Protein AF-A0AAP3CPW3-F1 (afdb_monomer)

Sequence (73 aa):
RYGNEVLAGGSKYEQSKAFLEWASLYDNAGMEVRSKALHEHWMEDLSCPVLKIEGDHSVNERVDRVLDYLNSN

Organism: Bacillus mojavensis (NCBI:txid72360)

Secondary structure (DSSP, 8-state):
--GGGGSTTSTTHHHHHHHHHHHHTTTT--TTSS-HHHHHHHHHT-SS------SS--HHHHHHHHHHHHHH-

Solvent-accessible surface area (backbone atoms only — not comparable to full-atom values): 4591 Å² total; per-residue (Å²): 142,61,74,69,32,52,35,90,94,26,94,37,18,68,64,48,50,54,47,50,58,59,56,69,36,24,84,78,40,51,76,90,49,92,12,49,52,35,52,55,58,57,58,71,74,49,94,59,94,81,87,87,86,84,79,96,65,57,70,66,61,53,50,50,53,52,53,54,52,63,75,76,106

Structure (mmCIF, N/CA/C/O backbone):
data_AF-A0AAP3CPW3-F1
#
_entry.id   AF-A0AAP3CPW3-F1
#
loop_
_atom_site.group_PDB
_atom_site.id
_atom_site.type_symbol
_atom_site.label_atom_id
_atom_site.label_alt_id
_atom_site.label_comp_id
_atom_site.label_asym_id
_atom_site.label_entity_id
_atom_site.label_seq_id
_atom_site.pdbx_PDB_ins_code
_atom_site.Cartn_x
_atom_site.Cartn_y
_atom_site.Cartn_z
_atom_site.occupancy
_atom_site.B_iso_or_equiv
_atom_site.auth_seq_id
_atom_site.auth_comp_id
_atom_site.auth_asym_id
_atom_site.auth_atom_id
_atom_site.pdbx_PDB_model_num
ATOM 1 N N . ARG A 1 1 ? 17.045 2.157 -7.253 1.00 72.38 1 ARG A N 1
A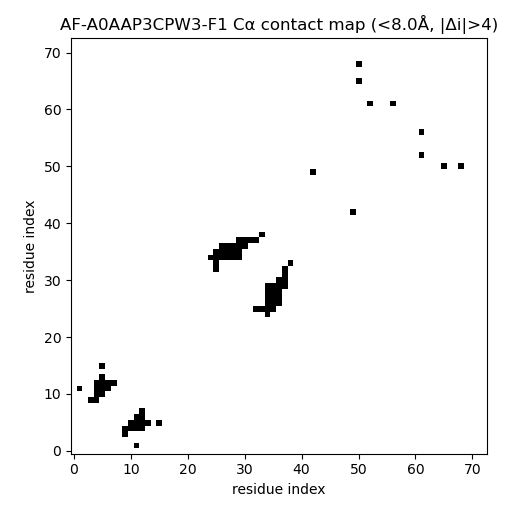TOM 2 C CA . ARG A 1 1 ? 17.369 0.712 -7.141 1.00 72.38 1 ARG A CA 1
ATOM 3 C C . ARG A 1 1 ? 17.963 0.136 -8.432 1.00 72.38 1 ARG A C 1
ATOM 5 O O . ARG A 1 1 ? 18.964 -0.542 -8.299 1.00 72.38 1 ARG A O 1
ATOM 12 N N . TYR A 1 2 ? 17.413 0.417 -9.628 1.00 89.94 2 TYR A N 1
ATOM 13 C CA . TYR A 1 2 ? 17.904 -0.168 -10.902 1.00 89.94 2 TYR A CA 1
ATOM 14 C C . TYR A 1 2 ? 18.258 0.842 -12.021 1.00 89.94 2 TYR A C 1
ATOM 16 O O . TYR A 1 2 ? 18.822 0.457 -13.036 1.00 89.94 2 TYR A O 1
ATOM 24 N N . GLY A 1 3 ? 17.984 2.140 -11.835 1.00 93.88 3 GLY A N 1
ATOM 25 C CA . GLY A 1 3 ? 18.482 3.213 -12.712 1.00 93.88 3 GLY A CA 1
ATOM 26 C C . GLY A 1 3 ? 18.214 2.978 -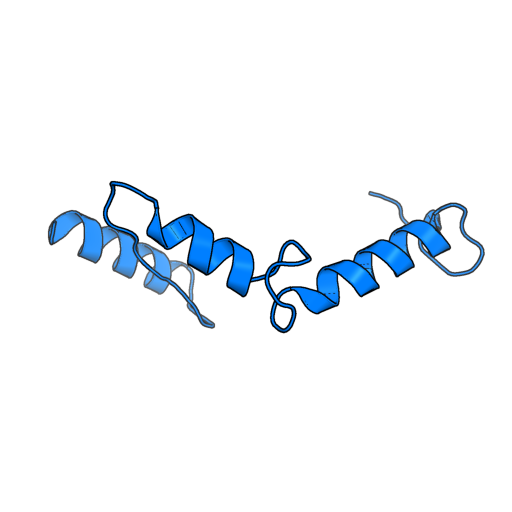14.203 1.00 93.88 3 GLY A C 1
ATOM 27 O O . GLY A 1 3 ? 17.112 2.604 -14.584 1.00 93.88 3 GLY A O 1
ATOM 28 N N . ASN A 1 4 ? 19.234 3.169 -15.038 1.00 96.12 4 ASN A N 1
ATOM 29 C CA . ASN A 1 4 ? 19.111 3.023 -16.491 1.00 96.12 4 ASN A CA 1
ATOM 30 C C . ASN A 1 4 ? 18.903 1.570 -16.955 1.00 96.12 4 ASN A C 1
ATOM 32 O O . ASN A 1 4 ? 18.510 1.361 -18.097 1.00 96.12 4 ASN A O 1
ATOM 36 N N . GLU A 1 5 ? 19.124 0.563 -16.101 1.00 96.88 5 GLU A N 1
ATOM 37 C CA . GLU A 1 5 ? 18.947 -0.846 -16.483 1.00 96.88 5 GLU A CA 1
ATOM 38 C C . GLU A 1 5 ? 17.488 -1.196 -16.800 1.00 96.88 5 GLU A C 1
ATOM 40 O O . GLU A 1 5 ? 17.238 -2.185 -17.487 1.00 96.88 5 GLU A O 1
ATOM 45 N N . VAL A 1 6 ? 16.530 -0.407 -16.298 1.00 96.88 6 VAL A N 1
ATOM 46 C CA . VAL A 1 6 ? 15.092 -0.605 -16.551 1.00 96.88 6 VAL A CA 1
ATOM 47 C C . VAL A 1 6 ? 14.581 0.169 -17.762 1.00 96.88 6 VAL A C 1
ATOM 49 O O . VAL A 1 6 ? 13.404 0.059 -18.086 1.00 96.88 6 VAL A O 1
ATOM 52 N N . LEU A 1 7 ? 15.427 0.975 -18.408 1.00 96.06 7 LEU A N 1
ATOM 53 C CA . LEU A 1 7 ? 15.079 1.696 -19.632 1.00 96.06 7 LEU A CA 1
ATOM 54 C C . LEU A 1 7 ? 15.269 0.795 -20.855 1.00 96.06 7 LEU A C 1
ATOM 56 O O . LEU A 1 7 ? 15.951 -0.225 -20.779 1.00 96.06 7 LEU A O 1
ATOM 60 N N . ALA A 1 8 ? 14.682 1.178 -21.991 1.00 95.31 8 ALA A N 1
ATOM 61 C CA . ALA A 1 8 ? 14.816 0.432 -23.240 1.00 95.31 8 ALA A CA 1
ATOM 62 C C . ALA A 1 8 ? 1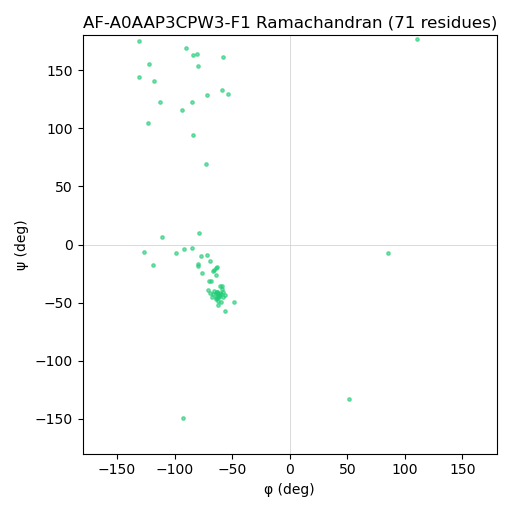6.299 0.204 -23.596 1.00 95.31 8 ALA A C 1
ATOM 64 O O . ALA A 1 8 ? 17.102 1.136 -23.575 1.00 95.31 8 ALA A O 1
ATOM 65 N N . GLY A 1 9 ? 16.655 -1.049 -23.898 1.00 94.88 9 GLY A N 1
ATOM 66 C CA . GLY A 1 9 ? 18.041 -1.480 -24.131 1.00 94.88 9 GLY A CA 1
ATOM 67 C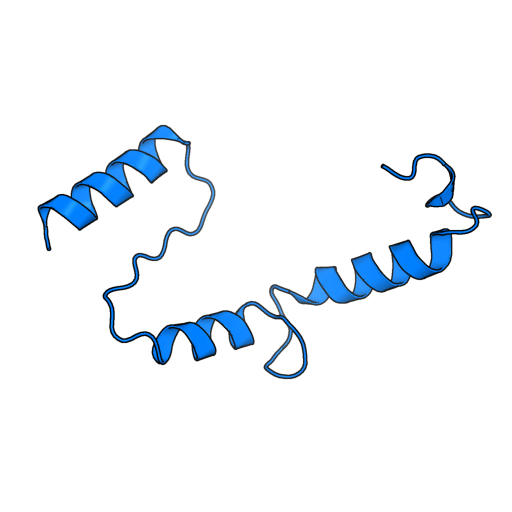 C . GLY A 1 9 ? 18.822 -1.858 -22.863 1.00 94.88 9 GLY A C 1
ATOM 68 O O . GLY A 1 9 ? 19.925 -2.390 -22.965 1.00 94.88 9 GLY A O 1
ATOM 69 N N . GLY A 1 10 ? 18.261 -1.627 -21.675 1.00 97.06 10 GLY A N 1
ATOM 70 C CA . GLY A 1 10 ? 18.815 -2.078 -20.403 1.00 97.06 10 GLY A CA 1
ATOM 71 C C . GLY A 1 10 ? 18.527 -3.556 -20.117 1.00 97.06 10 GLY A C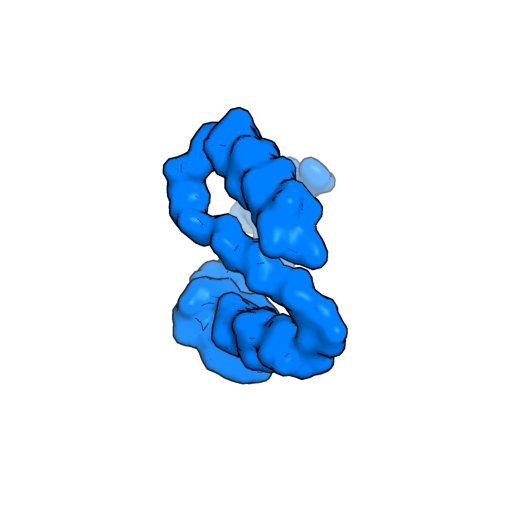 1
ATOM 72 O O . GLY A 1 10 ? 17.525 -4.122 -20.557 1.00 97.06 10 GLY A O 1
ATOM 73 N N . SER A 1 11 ? 19.398 -4.188 -19.326 1.00 97.38 11 SER A N 1
ATOM 74 C CA . SER A 1 11 ? 19.337 -5.622 -18.989 1.00 97.38 11 SER A CA 1
ATOM 75 C C . SER A 1 11 ? 18.078 -6.038 -18.215 1.00 97.38 11 SER A C 1
ATOM 77 O O . SER A 1 11 ? 17.737 -7.219 -18.181 1.00 97.38 11 SER A O 1
ATOM 79 N N . LYS A 1 12 ? 17.384 -5.084 -17.583 1.00 96.44 12 LYS A N 1
ATOM 80 C CA . LYS A 1 12 ? 16.186 -5.308 -16.760 1.00 96.44 12 LYS A CA 1
ATOM 81 C C . LYS A 1 12 ? 14.915 -4.755 -17.391 1.00 96.44 12 LYS A C 1
ATOM 83 O O . LYS A 1 12 ? 13.874 -4.786 -16.735 1.00 96.44 12 LYS A O 1
ATOM 88 N N . TYR A 1 13 ? 14.978 -4.260 -18.625 1.00 97.38 13 TYR A N 1
ATOM 89 C CA . TYR A 1 13 ? 13.845 -3.625 -19.290 1.00 97.38 13 TYR A CA 1
ATOM 90 C C . TYR A 1 13 ? 12.620 -4.544 -19.345 1.00 97.38 13 TYR A C 1
ATOM 92 O O . TYR A 1 13 ? 11.589 -4.218 -18.765 1.00 97.38 13 TYR A O 1
ATOM 100 N N . GLU A 1 14 ? 12.759 -5.732 -19.940 1.00 98.00 14 GLU A N 1
ATOM 101 C CA . GLU A 1 14 ? 11.633 -6.660 -20.129 1.00 98.00 14 GLU A CA 1
ATOM 102 C C . GLU A 1 14 ? 11.042 -7.147 -18.803 1.00 98.00 14 GLU A C 1
ATOM 104 O O . GLU A 1 14 ? 9.827 -7.172 -18.634 1.00 98.00 14 GLU A O 1
ATOM 109 N N . GLN A 1 15 ? 11.887 -7.458 -17.814 1.00 97.00 15 GLN A N 1
ATOM 110 C CA . GLN A 1 15 ? 11.413 -7.853 -16.485 1.00 97.00 15 GLN A CA 1
ATOM 111 C C . GLN A 1 15 ? 10.637 -6.719 -15.803 1.00 97.00 15 GLN A C 1
ATOM 113 O O . GLN A 1 15 ? 9.618 -6.960 -15.159 1.00 97.00 15 GLN A O 1
ATOM 118 N N . SER A 1 16 ? 11.117 -5.482 -15.938 1.00 96.56 16 SER A N 1
ATOM 119 C CA . SER A 1 16 ? 10.480 -4.314 -15.325 1.00 96.56 16 SER A CA 1
ATOM 120 C C . SER A 1 16 ? 9.165 -3.977 -16.017 1.00 96.56 16 SER A C 1
ATOM 122 O O . SER A 1 16 ? 8.184 -3.668 -15.348 1.00 96.56 16 SER A O 1
ATOM 124 N N . LYS A 1 17 ? 9.125 -4.096 -17.347 1.00 97.00 17 LYS A N 1
ATOM 125 C CA . LYS A 1 17 ? 7.916 -3.927 -18.149 1.00 97.00 17 LYS A CA 1
ATOM 126 C C . LYS A 1 17 ? 6.860 -4.970 -17.786 1.00 97.00 17 LYS A C 1
ATOM 128 O O . LYS A 1 17 ? 5.756 -4.586 -17.423 1.00 97.00 17 LYS A O 1
ATOM 133 N N . ALA A 1 18 ? 7.220 -6.254 -17.782 1.00 97.06 18 ALA A N 1
ATOM 134 C CA . ALA A 1 18 ? 6.306 -7.333 -17.407 1.00 97.06 18 ALA A CA 1
ATOM 135 C C . ALA A 1 18 ? 5.774 -7.166 -15.973 1.00 97.06 18 ALA A C 1
ATOM 137 O O . ALA A 1 18 ? 4.599 -7.408 -15.708 1.00 97.06 18 ALA A O 1
ATOM 138 N N . PHE A 1 19 ? 6.620 -6.702 -15.044 1.00 95.38 19 PHE A N 1
ATOM 139 C CA . PHE A 1 19 ? 6.186 -6.375 -13.687 1.00 95.38 19 PHE A CA 1
ATOM 140 C C . PHE A 1 19 ? 5.167 -5.230 -13.660 1.00 95.38 19 PHE A C 1
ATOM 142 O O . PHE A 1 19 ? 4.165 -5.346 -12.963 1.00 95.38 19 PHE A O 1
ATOM 149 N N . LEU A 1 20 ? 5.402 -4.140 -14.398 1.00 95.75 20 LEU A N 1
ATOM 150 C CA . LEU A 1 20 ? 4.470 -3.010 -14.459 1.00 95.75 20 LEU A CA 1
ATOM 151 C C . LEU A 1 20 ? 3.143 -3.396 -15.118 1.00 95.75 20 LEU A C 1
ATOM 153 O O . LEU A 1 20 ? 2.093 -3.000 -14.623 1.00 95.75 20 LEU A O 1
ATOM 157 N N . GLU A 1 21 ? 3.180 -4.195 -16.185 1.00 96.81 21 GLU A N 1
ATOM 158 C CA . GLU A 1 21 ? 1.980 -4.735 -16.834 1.00 96.81 21 GLU A CA 1
ATOM 159 C C . GLU A 1 21 ? 1.173 -5.580 -15.848 1.00 96.81 21 GLU A C 1
ATOM 161 O O . GLU A 1 21 ? -0.010 -5.322 -15.645 1.00 96.81 21 GLU A O 1
ATOM 166 N N . TRP A 1 22 ? 1.823 -6.511 -15.150 1.00 96.81 22 TRP A N 1
ATOM 167 C CA . TRP A 1 22 ? 1.176 -7.318 -14.119 1.00 96.81 22 TRP A CA 1
ATOM 168 C C . TRP A 1 22 ? 0.643 -6.472 -12.950 1.00 96.81 22 TRP A C 1
ATOM 170 O O . TRP A 1 22 ? -0.484 -6.679 -12.511 1.00 96.81 22 TRP A O 1
ATOM 180 N N . ALA A 1 23 ? 1.405 -5.485 -12.469 1.00 96.69 23 ALA A N 1
ATOM 181 C CA . ALA A 1 23 ? 0.996 -4.615 -11.366 1.00 96.69 23 ALA A CA 1
ATOM 182 C C . ALA A 1 23 ? -0.167 -3.684 -11.745 1.00 96.69 23 ALA A C 1
ATOM 184 O O . ALA A 1 23 ? -1.002 -3.376 -10.898 1.00 96.69 23 ALA A O 1
ATOM 185 N N . SER A 1 24 ? -0.263 -3.265 -13.012 1.00 97.19 24 SER A N 1
ATOM 186 C CA . SER A 1 24 ? -1.363 -2.421 -13.507 1.00 97.19 24 SER A CA 1
ATOM 187 C C . SER A 1 24 ? -2.732 -3.104 -13.440 1.00 97.19 24 SER A C 1
ATOM 189 O O . SER A 1 24 ? -3.763 -2.435 -13.416 1.00 97.19 24 SER A O 1
ATOM 191 N N . LEU A 1 25 ? -2.746 -4.437 -13.360 1.00 97.62 25 LEU A N 1
ATOM 192 C CA . LEU A 1 25 ? -3.960 -5.234 -13.237 1.00 97.62 25 LEU A CA 1
ATOM 193 C C . LEU A 1 25 ? -4.553 -5.212 -11.822 1.00 97.62 25 LEU A C 1
ATOM 195 O O . LEU A 1 25 ? -5.674 -5.683 -11.650 1.00 97.62 25 LEU A O 1
ATOM 199 N N . TYR A 1 26 ? -3.838 -4.673 -10.827 1.00 97.50 26 TYR A N 1
ATOM 200 C CA . TYR A 1 26 ? -4.213 -4.753 -9.413 1.00 97.50 26 TYR A CA 1
ATOM 201 C C . TYR A 1 26 ? -5.676 -4.371 -9.146 1.00 97.50 26 TYR A C 1
ATOM 203 O O . TYR A 1 26 ? -6.393 -5.142 -8.513 1.00 97.50 26 TYR A O 1
ATOM 211 N N . ASP A 1 27 ? -6.139 -3.232 -9.663 1.00 95.81 27 ASP A N 1
ATOM 212 C CA . ASP A 1 27 ? -7.484 -2.724 -9.361 1.00 95.81 27 ASP A CA 1
ATOM 213 C C . ASP A 1 27 ? -8.612 -3.454 -10.107 1.00 95.81 27 ASP A C 1
ATOM 215 O O . ASP A 1 27 ? -9.751 -3.430 -9.648 1.00 95.81 27 ASP A O 1
ATOM 219 N N . ASN A 1 28 ? -8.321 -4.079 -11.256 1.00 96.62 28 ASN A N 1
ATOM 220 C CA . ASN A 1 28 ? -9.349 -4.525 -12.211 1.00 96.62 28 ASN A CA 1
ATOM 221 C C . ASN A 1 28 ? -9.388 -6.039 -12.456 1.00 96.62 28 ASN A C 1
ATOM 223 O O . ASN A 1 28 ? -10.367 -6.537 -13.008 1.00 96.62 28 ASN A O 1
ATOM 227 N N . ALA A 1 29 ? -8.328 -6.770 -12.115 1.00 97.38 29 ALA A N 1
ATOM 228 C CA . ALA A 1 29 ? -8.27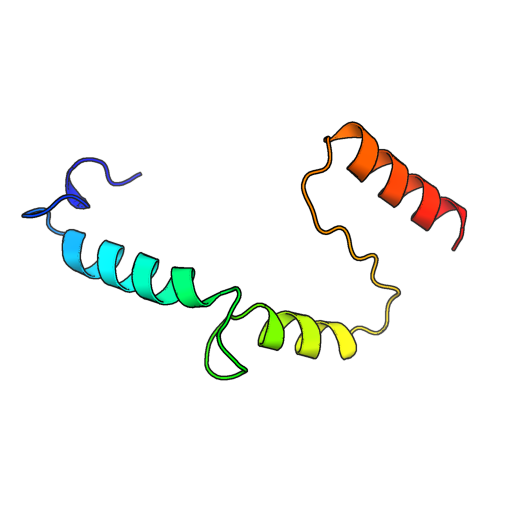8 -8.214 -12.306 1.00 97.38 29 ALA A CA 1
ATOM 229 C C . ALA A 1 29 ? -9.016 -8.982 -11.199 1.00 97.38 29 ALA A C 1
ATOM 231 O O . ALA A 1 29 ? -9.323 -8.442 -10.135 1.00 97.38 29 ALA A O 1
ATOM 232 N N . GLY A 1 30 ? -9.305 -10.255 -11.464 1.00 96.50 30 GLY A N 1
ATOM 233 C CA . GLY A 1 30 ? -10.028 -11.144 -10.563 1.00 96.50 30 GLY A CA 1
ATOM 234 C C . GLY A 1 30 ? -9.100 -11.957 -9.661 1.00 96.50 30 GLY A C 1
ATOM 235 O O . GLY A 1 30 ? -8.010 -11.525 -9.286 1.00 96.50 30 GLY A O 1
ATOM 236 N N . MET A 1 31 ? -9.545 -13.157 -9.297 1.00 96.12 31 MET A N 1
ATOM 237 C CA . MET A 1 31 ? -8.865 -14.058 -8.355 1.00 96.12 31 MET A CA 1
ATOM 238 C C . MET A 1 31 ? -7.580 -14.698 -8.914 1.00 96.12 31 MET A C 1
ATOM 240 O O . MET A 1 31 ? -6.849 -15.365 -8.187 1.00 96.12 31 MET A O 1
ATOM 244 N N . GLU A 1 32 ? -7.309 -14.533 -10.208 1.00 94.81 32 GLU A N 1
ATOM 245 C CA . GLU A 1 32 ? -6.207 -15.163 -10.940 1.00 94.81 32 GLU A CA 1
ATOM 246 C C . GLU A 1 32 ? -4.839 -14.491 -10.741 1.00 94.81 32 GLU A C 1
ATOM 248 O O . GLU A 1 32 ? -3.800 -15.092 -11.024 1.00 94.81 32 GLU A O 1
ATOM 253 N N . VAL A 1 33 ? -4.817 -13.257 -10.238 1.00 94.06 33 VAL A N 1
ATOM 254 C CA . VAL A 1 33 ? -3.595 -12.512 -9.899 1.00 94.06 33 VAL A CA 1
ATOM 255 C C . VAL A 1 33 ? -3.710 -11.916 -8.500 1.00 94.06 33 VAL A C 1
ATOM 257 O O . VAL A 1 33 ? -4.759 -11.979 -7.867 1.00 94.06 33 VAL A O 1
ATOM 260 N N . ARG A 1 34 ? -2.630 -11.297 -8.005 1.00 95.56 34 ARG A N 1
ATOM 261 C CA . ARG A 1 34 ? -2.663 -10.509 -6.761 1.00 95.56 34 ARG A CA 1
ATOM 262 C C . ARG A 1 34 ? -3.395 -9.186 -6.987 1.00 95.56 34 ARG A C 1
ATOM 264 O O . ARG A 1 34 ? -2.761 -8.139 -7.039 1.00 95.56 34 ARG A O 1
ATOM 271 N N . SER A 1 35 ? -4.702 -9.267 -7.189 1.00 97.94 35 SER A N 1
ATOM 272 C CA . SER A 1 35 ? -5.607 -8.139 -7.383 1.00 97.94 35 SER A CA 1
ATOM 273 C C . SER A 1 35 ? -6.190 -7.645 -6.060 1.00 97.94 35 SER A C 1
ATOM 275 O O . SER A 1 35 ? -6.118 -8.318 -5.026 1.00 97.94 35 SER A O 1
ATOM 277 N N . LYS A 1 36 ? -6.840 -6.483 -6.118 1.00 96.38 36 LYS A N 1
ATOM 278 C CA . LYS A 1 36 ? -7.702 -5.968 -5.058 1.00 96.38 36 LYS A CA 1
ATOM 279 C C . LYS A 1 36 ? -8.814 -6.961 -4.714 1.00 96.38 36 LYS A C 1
ATOM 281 O O . LYS A 1 36 ? -9.027 -7.206 -3.534 1.00 96.38 36 LYS A O 1
ATOM 286 N N . ALA A 1 37 ? -9.454 -7.576 -5.712 1.00 97.56 37 ALA A N 1
ATOM 287 C CA . ALA A 1 37 ? -10.530 -8.547 -5.499 1.00 97.56 37 ALA A CA 1
ATOM 288 C C . ALA A 1 37 ? -10.051 -9.778 -4.711 1.00 97.56 37 ALA A C 1
ATOM 290 O O . ALA A 1 37 ? -10.701 -10.187 -3.750 1.00 97.56 37 ALA A O 1
ATOM 291 N N . LEU A 1 38 ? -8.878 -10.323 -5.059 1.00 97.88 38 LEU A N 1
ATOM 292 C CA . LEU A 1 38 ? -8.277 -11.436 -4.320 1.00 97.88 38 LEU A CA 1
ATOM 293 C C . LEU A 1 38 ? -7.969 -11.050 -2.869 1.00 97.88 38 LEU A C 1
ATOM 295 O O . LEU A 1 38 ? -8.220 -11.834 -1.955 1.00 97.88 38 LEU A O 1
ATOM 299 N N . HIS A 1 39 ? -7.421 -9.853 -2.650 1.00 96.94 39 HIS A N 1
ATOM 300 C CA . HIS A 1 39 ? -7.128 -9.369 -1.303 1.00 96.94 39 HIS A CA 1
ATOM 301 C C . HIS A 1 39 ? -8.395 -9.116 -0.483 1.00 96.94 39 HIS A C 1
ATOM 303 O O . HIS A 1 39 ? -8.423 -9.481 0.687 1.00 96.94 39 HIS A O 1
ATOM 309 N N . GLU A 1 40 ? -9.429 -8.506 -1.069 1.00 96.12 40 GLU A N 1
ATOM 310 C CA . GLU A 1 40 ? -10.708 -8.268 -0.392 1.00 96.12 40 GLU A CA 1
ATOM 311 C C . GLU A 1 40 ? -11.371 -9.589 0.001 1.00 96.12 40 GLU A C 1
ATOM 313 O O . GLU A 1 40 ? -11.758 -9.720 1.156 1.00 96.12 40 GLU A O 1
ATOM 318 N N . HIS A 1 41 ? -11.370 -10.595 -0.879 1.00 96.94 41 HIS A N 1
ATOM 319 C CA . HIS A 1 41 ? -11.868 -11.930 -0.541 1.00 96.94 41 HIS A CA 1
ATOM 320 C C . HIS A 1 41 ? -11.076 -12.586 0.598 1.00 96.94 41 HIS A C 1
ATOM 322 O O . HIS A 1 41 ? -11.656 -13.098 1.544 1.00 96.94 41 HIS A O 1
ATOM 328 N N . TRP A 1 42 ? -9.7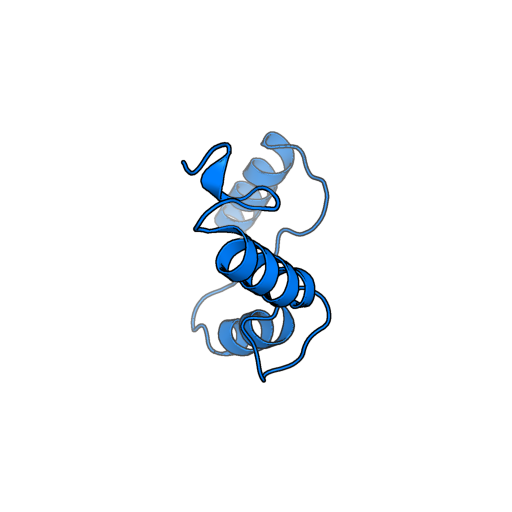42 -12.524 0.563 1.00 96.56 42 TRP A N 1
ATOM 329 C CA . TRP A 1 42 ? -8.918 -13.043 1.660 1.00 96.56 42 TRP A CA 1
ATOM 330 C C . TRP A 1 42 ? -9.190 -12.330 2.998 1.00 96.56 42 TRP A C 1
ATOM 332 O O . TRP A 1 42 ? -9.144 -12.961 4.052 1.00 96.56 42 TRP A O 1
ATOM 342 N N . MET A 1 43 ? -9.478 -11.022 2.978 1.00 96.94 43 MET A N 1
ATOM 343 C CA . MET A 1 43 ? -9.793 -10.267 4.195 1.00 96.94 43 MET A CA 1
ATOM 344 C C . MET A 1 43 ? -11.115 -10.703 4.845 1.00 96.94 43 MET A C 1
ATOM 346 O O . MET A 1 43 ? -11.265 -10.506 6.049 1.00 96.94 43 MET A O 1
ATOM 350 N N . GLU A 1 44 ? -12.042 -11.310 4.095 1.00 96.00 44 GLU A N 1
ATOM 351 C CA . GLU A 1 44 ? -13.304 -11.851 4.630 1.00 96.00 44 GLU A CA 1
ATOM 352 C C . GLU A 1 44 ? -13.070 -13.008 5.616 1.00 96.00 44 GLU A C 1
ATOM 354 O O . GLU A 1 44 ? -13.869 -13.206 6.529 1.00 96.00 44 GLU A O 1
ATOM 359 N N . ASP A 1 45 ? -11.949 -13.726 5.483 1.00 96.62 45 ASP A N 1
ATOM 360 C CA . ASP A 1 45 ? -11.588 -14.858 6.345 1.00 96.62 45 ASP A CA 1
ATOM 361 C C . ASP A 1 45 ? -10.881 -14.434 7.649 1.00 96.62 45 ASP A C 1
ATOM 363 O O . ASP A 1 45 ? -10.549 -15.275 8.494 1.00 96.62 45 ASP A O 1
ATOM 367 N N . LEU A 1 46 ? -10.613 -13.137 7.841 1.00 97.12 46 LEU A N 1
ATOM 368 C CA . LEU A 1 46 ? -9.959 -12.645 9.051 1.00 97.12 46 LEU A CA 1
ATOM 369 C C . LEU A 1 46 ? -10.915 -12.706 10.248 1.00 97.12 46 LEU A C 1
ATOM 371 O O . LEU A 1 46 ? -12.011 -12.157 10.240 1.00 97.12 46 LEU A O 1
ATOM 375 N N . SER A 1 47 ? -10.460 -13.315 11.345 1.00 97.06 47 SER A N 1
ATOM 376 C CA . SER A 1 47 ? -11.248 -13.447 12.579 1.00 97.06 47 SER A CA 1
ATOM 377 C C . SER A 1 47 ? -11.279 -12.177 13.438 1.00 97.06 47 SER A C 1
ATOM 379 O O . SER A 1 47 ? -11.669 -12.235 14.605 1.00 97.06 47 SER A O 1
ATOM 381 N N . CYS A 1 48 ? -10.787 -11.053 12.920 1.00 94.56 48 CYS A N 1
ATOM 382 C CA . CYS A 1 48 ? -10.710 -9.785 13.629 1.00 94.56 48 CYS A CA 1
ATOM 383 C C . CYS A 1 48 ? -11.461 -8.686 12.868 1.00 94.56 48 CYS A C 1
ATOM 385 O O . CYS A 1 48 ? -11.611 -8.767 11.649 1.00 94.56 48 CYS A O 1
ATOM 387 N N . PRO A 1 49 ? -11.917 -7.637 13.570 1.00 94.44 49 PRO A N 1
ATOM 388 C CA . PRO A 1 49 ? -12.487 -6.469 12.918 1.00 94.44 49 PRO A CA 1
ATOM 389 C C . PRO A 1 49 ? -11.481 -5.818 11.947 1.00 94.44 49 PRO A C 1
ATOM 391 O O . PRO A 1 49 ? -10.321 -5.595 12.300 1.00 94.44 49 PRO A O 1
ATOM 394 N N . VAL A 1 50 ? -11.927 -5.504 10.725 1.00 94.81 50 VAL A N 1
ATOM 395 C CA . VAL A 1 50 ? -11.111 -4.862 9.680 1.00 94.81 50 VAL A CA 1
ATOM 396 C C . VAL A 1 50 ? -11.626 -3.447 9.415 1.00 94.81 50 VAL A C 1
ATOM 398 O O . VAL A 1 50 ? -12.784 -3.254 9.046 1.00 94.81 50 VAL A O 1
ATOM 401 N N . LEU A 1 51 ? -10.754 -2.445 9.566 1.00 95.50 51 LEU A N 1
ATOM 402 C CA . LEU A 1 51 ? -11.036 -1.055 9.201 1.00 95.50 51 LEU A CA 1
ATOM 403 C C . LEU A 1 51 ? -10.552 -0.770 7.774 1.00 95.50 51 LEU A C 1
ATOM 405 O O . LEU A 1 51 ? -9.350 -0.764 7.506 1.00 95.50 51 LEU A O 1
ATOM 409 N N . LYS A 1 52 ? -11.481 -0.467 6.863 1.00 94.88 52 LYS A N 1
ATOM 410 C CA . LYS A 1 52 ? -11.155 -0.044 5.495 1.00 94.88 52 LYS A CA 1
ATOM 411 C C . LYS A 1 52 ? -10.895 1.463 5.438 1.00 94.88 52 LYS A C 1
ATOM 413 O O . LYS A 1 52 ? -11.766 2.267 5.763 1.00 94.88 52 LYS A O 1
ATOM 418 N N . ILE A 1 53 ? -9.711 1.846 4.962 1.00 95.94 53 ILE A N 1
ATOM 419 C CA . ILE A 1 53 ? -9.340 3.237 4.680 1.00 95.94 53 ILE A CA 1
ATOM 420 C C . ILE A 1 53 ? -8.932 3.322 3.209 1.00 95.94 53 ILE A C 1
ATOM 422 O O . ILE A 1 53 ? -7.852 2.879 2.831 1.00 95.94 53 ILE A O 1
ATOM 426 N N . GLU A 1 54 ? -9.809 3.875 2.377 1.00 94.56 54 GLU A N 1
ATOM 427 C CA . GLU A 1 54 ? -9.621 4.004 0.930 1.00 94.56 54 GLU A CA 1
ATOM 428 C C . GLU A 1 54 ? -9.926 5.443 0.495 1.00 94.56 54 GLU A C 1
ATOM 430 O O . GLU A 1 54 ? -10.823 6.074 1.053 1.00 94.56 54 GLU A O 1
ATOM 435 N N . GLY A 1 55 ? -9.183 5.946 -0.494 1.00 93.88 55 GLY A N 1
ATOM 436 C CA . GLY A 1 55 ? -9.304 7.311 -1.009 1.00 93.88 55 GLY A CA 1
ATOM 437 C C . GLY A 1 55 ? -8.105 8.201 -0.678 1.00 93.88 55 GLY A C 1
ATOM 438 O O . GLY A 1 55 ? -7.159 7.791 -0.001 1.00 93.88 55 GLY A O 1
ATOM 439 N N . ASP A 1 56 ? -8.145 9.429 -1.191 1.00 96.06 56 ASP A N 1
ATOM 440 C CA . ASP A 1 56 ? -7.109 10.434 -0.956 1.00 96.06 56 ASP A CA 1
ATOM 441 C C . ASP A 1 56 ? -7.372 11.157 0.369 1.00 96.06 56 ASP A C 1
ATOM 443 O O . ASP A 1 56 ? -8.181 12.081 0.459 1.00 96.06 56 ASP A O 1
ATOM 447 N N . HIS A 1 57 ? -6.729 10.664 1.425 1.00 96.62 57 HIS A N 1
ATOM 448 C CA . HIS A 1 57 ? -6.803 11.225 2.767 1.00 96.62 57 HIS A CA 1
ATOM 449 C C . HIS A 1 57 ? -5.425 11.699 3.214 1.00 96.62 57 HIS A C 1
ATOM 451 O O . HIS A 1 57 ? -4.398 11.025 3.032 1.00 96.62 57 HIS A O 1
ATOM 457 N N . SER A 1 58 ? -5.399 12.838 3.895 1.00 98.06 58 SER A N 1
ATOM 458 C CA . SER A 1 58 ? -4.216 13.297 4.609 1.00 98.06 58 SER A CA 1
ATOM 459 C C . SER A 1 58 ? -3.770 12.258 5.642 1.00 98.06 58 SER A C 1
ATOM 461 O O . SER A 1 58 ? -4.501 11.339 6.021 1.00 98.06 58 SER A O 1
ATOM 463 N N . VAL A 1 59 ? -2.518 12.357 6.083 1.00 97.88 59 VAL A N 1
ATOM 464 C CA . VAL A 1 59 ? -2.010 11.470 7.138 1.00 97.88 59 VAL A CA 1
ATOM 465 C C . VAL A 1 59 ? -2.828 11.64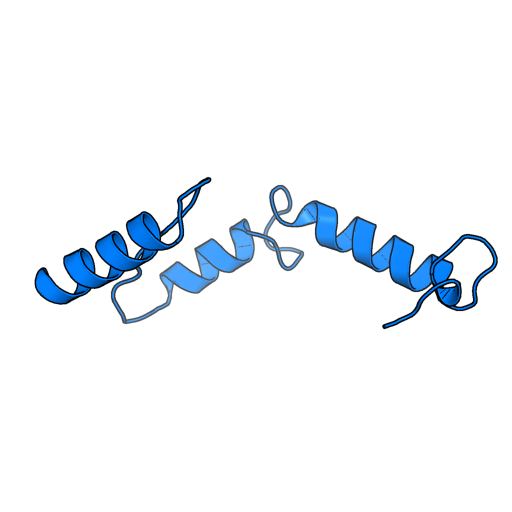0 8.420 1.00 97.88 59 VAL A C 1
ATOM 467 O O . VAL A 1 59 ? -3.193 10.638 9.024 1.00 97.88 59 VAL A O 1
ATOM 470 N N . ASN A 1 60 ? -3.178 12.878 8.782 1.00 98.44 60 ASN A N 1
ATOM 471 C CA . ASN A 1 60 ? -3.947 13.167 9.994 1.00 98.44 60 ASN A CA 1
ATOM 472 C C . ASN A 1 60 ? -5.335 12.517 9.948 1.00 98.44 60 ASN A C 1
ATOM 474 O O . ASN A 1 60 ? -5.663 11.759 10.847 1.00 98.44 60 ASN A O 1
ATOM 478 N N . GLU A 1 61 ? -6.085 12.680 8.852 1.00 98.25 61 GLU A N 1
ATOM 479 C CA . GLU A 1 61 ? -7.407 12.045 8.708 1.00 98.25 61 GLU A CA 1
ATOM 480 C C . GLU A 1 61 ? -7.343 10.515 8.808 1.00 98.25 61 GLU A C 1
ATOM 482 O O . GLU A 1 61 ? -8.250 9.880 9.341 1.00 98.25 61 GLU A O 1
ATOM 487 N N . ARG A 1 62 ? -6.273 9.898 8.290 1.00 98.12 62 ARG A N 1
ATOM 488 C CA . ARG A 1 62 ? -6.077 8.445 8.396 1.00 98.12 62 ARG A CA 1
ATOM 489 C C . ARG A 1 62 ? -5.790 8.016 9.829 1.00 98.12 62 ARG A C 1
ATOM 491 O O . ARG A 1 62 ? -6.316 6.995 10.258 1.00 98.12 62 ARG A O 1
ATOM 498 N N . VAL A 1 63 ? -4.966 8.776 10.547 1.00 98.12 63 VAL A N 1
ATOM 499 C CA . VAL A 1 63 ? -4.655 8.518 11.958 1.00 98.12 63 VAL A CA 1
ATOM 500 C C . VAL A 1 63 ? -5.907 8.672 12.814 1.00 98.12 63 VAL A C 1
ATOM 502 O O . VAL A 1 63 ? -6.207 7.767 13.588 1.00 98.12 63 VAL A O 1
ATOM 505 N N . ASP A 1 64 ? -6.668 9.748 12.619 1.00 98.06 64 ASP A N 1
ATOM 506 C CA . ASP A 1 64 ? -7.900 10.012 13.366 1.00 98.06 64 ASP A CA 1
ATOM 507 C C . ASP A 1 64 ? -8.901 8.864 13.190 1.00 98.06 64 ASP A C 1
ATOM 509 O O . ASP A 1 64 ? -9.387 8.314 14.173 1.00 98.06 64 ASP A O 1
ATOM 513 N N . ARG A 1 65 ? -9.098 8.379 11.956 1.00 97.44 65 ARG A N 1
ATOM 514 C CA . ARG A 1 65 ? -9.952 7.206 11.685 1.00 97.44 65 ARG A CA 1
ATOM 515 C C . ARG A 1 65 ? -9.518 5.948 12.432 1.00 97.44 65 ARG A C 1
ATOM 517 O O . ARG A 1 65 ? -10.369 5.190 12.890 1.00 97.44 65 ARG A O 1
ATOM 524 N N . VAL A 1 66 ? -8.211 5.696 12.522 1.00 97.44 66 VAL A N 1
ATOM 525 C CA . VAL A 1 66 ? -7.687 4.542 13.268 1.00 97.44 66 VAL A CA 1
ATOM 526 C C . VAL A 1 66 ? -7.947 4.717 14.763 1.00 97.44 66 VAL A C 1
ATOM 528 O O . VAL A 1 66 ? -8.399 3.774 15.406 1.00 97.44 66 VAL A O 1
ATOM 531 N N . LEU A 1 67 ? -7.697 5.905 15.318 1.00 98.06 67 LEU A N 1
ATOM 532 C CA . LEU A 1 67 ? -7.934 6.187 16.735 1.00 98.06 67 LEU A CA 1
ATOM 533 C C . LEU A 1 67 ? -9.421 6.083 17.094 1.00 98.06 67 LEU A C 1
ATOM 535 O O . LEU A 1 67 ? -9.761 5.430 18.078 1.00 98.06 67 LEU A O 1
ATOM 539 N N . ASP A 1 68 ? -10.306 6.651 16.277 1.00 96.94 68 ASP A N 1
ATOM 540 C CA . ASP A 1 68 ? -11.758 6.576 16.462 1.00 96.94 68 ASP A CA 1
ATOM 541 C C . ASP A 1 68 ? -12.253 5.128 16.449 1.00 96.94 68 ASP A C 1
ATOM 543 O O . ASP A 1 68 ? -13.056 4.726 17.295 1.00 96.94 68 ASP A O 1
ATOM 547 N N . TYR A 1 69 ? -11.737 4.318 15.523 1.00 97.25 69 TYR A N 1
ATOM 548 C CA . TYR A 1 69 ? -12.065 2.901 15.435 1.00 97.25 69 TYR A CA 1
ATOM 549 C C . TYR A 1 69 ? -11.611 2.110 16.664 1.00 97.25 69 TYR A C 1
ATOM 551 O O . TYR A 1 69 ? -12.357 1.264 17.152 1.00 97.25 69 TYR A O 1
ATOM 559 N N . LEU A 1 70 ? -10.408 2.384 17.175 1.00 96.12 70 LEU A N 1
ATOM 560 C CA . LEU A 1 70 ? -9.876 1.720 18.368 1.00 96.12 70 LEU A CA 1
ATOM 561 C C . LEU A 1 70 ? -10.602 2.137 19.649 1.00 96.12 70 LEU A C 1
ATOM 563 O O . LEU A 1 70 ? -10.711 1.331 20.560 1.00 96.12 70 LEU A O 1
ATOM 567 N N . ASN A 1 71 ? -11.094 3.374 19.725 1.00 95.50 71 ASN A N 1
ATOM 568 C CA . ASN A 1 71 ? -11.846 3.862 20.884 1.00 95.50 71 ASN A CA 1
ATOM 569 C C . ASN A 1 71 ? -13.314 3.399 20.892 1.00 95.50 71 ASN A C 1
ATOM 571 O O . ASN A 1 71 ? -13.971 3.480 21.928 1.00 95.50 71 ASN A O 1
ATOM 575 N N . SER A 1 72 ? -13.839 2.968 19.740 1.00 86.25 72 SER A N 1
ATOM 576 C CA . SER A 1 72 ? -15.238 2.546 19.571 1.00 86.25 72 SER A CA 1
ATOM 577 C C . SER A 1 72 ? -15.440 1.024 19.607 1.00 86.25 72 SER A C 1
ATOM 579 O O . SER A 1 72 ? -16.588 0.579 19.591 1.00 86.25 72 SER A O 1
ATOM 581 N N . ASN A 1 73 ? -14.355 0.240 19.628 1.00 65.62 73 ASN A N 1
ATOM 582 C CA . ASN A 1 73 ? -14.349 -1.224 19.768 1.00 65.62 73 ASN A CA 1
ATOM 583 C C . AS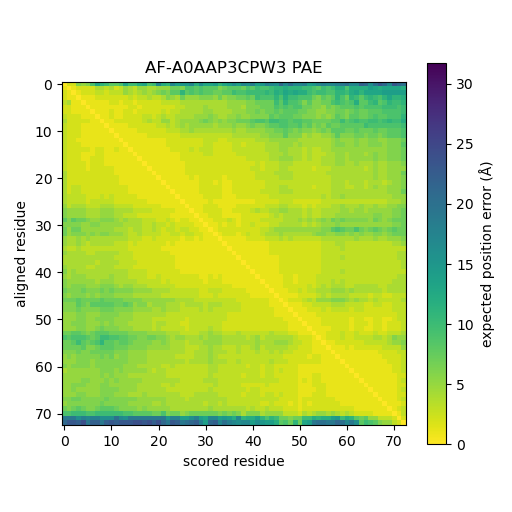N A 1 73 ? -13.830 -1.639 21.147 1.00 65.62 73 ASN A C 1
ATOM 585 O O . ASN A 1 73 ? -14.248 -2.723 21.612 1.00 65.62 73 ASN A O 1
#

Radius of gyration: 18.16 Å; Cα contacts (8 Å, |Δi|>4): 42; chains: 1; bounding box: 35×28×45 Å

Foldseek 3Di:
DQPCLCPPVHVCVVVNVVVVVLVVCQDPDDCPHNHPNVVVVVVVPDPDDDDDDDDDDDPVVVVVSVVVVVVVD

Mean predicted aligned error: 4.01 Å

pLDDT: mean 95.56, std 4.84, range [65.62, 98.44]

InterPro domains:
  IPR052922 Cytidylate Kinase Type 2 [PTHR37816] (1-73)